Protein AF-W1YHW2-F1 (afdb_monomer)

pLDDT: mean 75.7, std 11.52, range [45.5, 88.38]

Mean predicted aligned error: 9.24 Å

Solvent-accessible surface area (backbone atoms only — not comparable to full-atom values): 4391 Å² total; per-residue (Å²): 136,83,84,75,73,70,91,73,86,76,66,90,47,71,69,50,48,51,47,54,54,32,62,78,39,44,87,40,73,90,37,41,66,61,50,49,54,49,31,48,75,68,69,43,51,86,34,49,25,90,52,91,82,26,68,36,66,55,80,49,74,65,58,52,51,55,65,70,72,110

Sequence (70 aa):
IGYKSEDVFVPKGDKQRRLHKALLRYHDPANWPLIRQALEAMGKKHLIGSRRDCLVPAPTIEEMREARRL

Radius of gyration: 14.54 Å; Cα contacts (8 Å, |Δi|>4): 50; chains: 1; bounding box: 46×30×22 Å

Nearest PDB structures (foldseek):
  2m3a-assembly1_A  TM=3.035E-01  e=2.988E+00  Caenorhabditis elegans
  3mx2-assembly4_C  TM=2.957E-01  e=5.462E+00  Lassa virus Josiah
  2dam-assembly1_A  TM=2.926E-01  e=7.636E+00  Homo sapiens

InterPro domains:
  IPR022946 Uncharacterised protein family UPF0313 [PTHR32331] (3-57)
  IPR024560 UPF0313, C-terminal [PF11842] (4-58)

Structure (mmCIF, N/CA/C/O backbone):
data_AF-W1YHW2-F1
#
_entry.id   AF-W1YHW2-F1
#
loop_
_atom_site.group_PDB
_atom_site.id
_atom_site.type_symbol
_atom_site.label_atom_id
_atom_site.label_alt_id
_atom_site.label_comp_id
_atom_site.l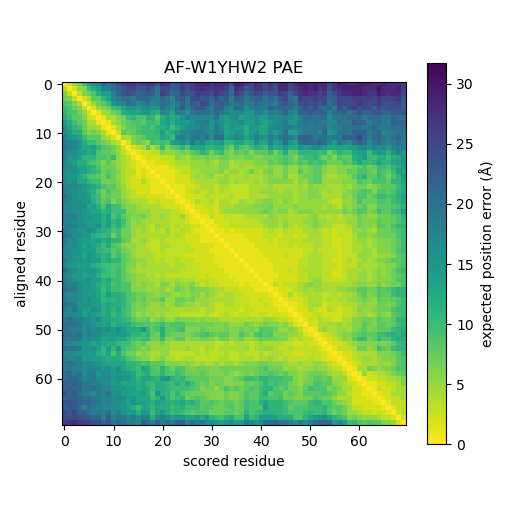abel_asym_id
_atom_site.label_entity_id
_atom_site.label_seq_id
_atom_site.pdbx_PDB_ins_code
_atom_site.Cartn_x
_atom_site.Cartn_y
_atom_site.Cartn_z
_atom_site.occupancy
_atom_site.B_iso_or_equiv
_atom_site.auth_seq_id
_atom_site.auth_comp_id
_atom_site.auth_asym_id
_atom_site.auth_atom_id
_atom_site.pdbx_PDB_model_num
ATOM 1 N N . ILE A 1 1 ? -30.274 16.980 2.974 1.00 52.16 1 ILE A N 1
ATOM 2 C CA . ILE A 1 1 ? -28.912 16.519 2.611 1.00 52.16 1 ILE A CA 1
ATOM 3 C C . ILE A 1 1 ? -28.076 16.571 3.883 1.00 52.16 1 ILE A C 1
ATOM 5 O O . ILE A 1 1 ? -27.843 17.655 4.395 1.00 52.16 1 ILE A O 1
ATOM 9 N N . GLY A 1 2 ? -27.796 15.417 4.492 1.00 45.50 2 GLY A N 1
ATOM 10 C CA . GLY A 1 2 ? -27.127 15.336 5.792 1.00 45.50 2 GLY A CA 1
ATOM 11 C C . GLY A 1 2 ? -25.616 15.242 5.620 1.00 45.50 2 GLY A C 1
ATOM 12 O O . GLY A 1 2 ? -25.109 14.176 5.300 1.00 45.50 2 GLY A O 1
ATOM 13 N N . TYR A 1 3 ? -24.905 16.342 5.849 1.00 53.22 3 TYR A N 1
ATOM 14 C CA . TYR A 1 3 ? -23.441 16.437 5.780 1.00 53.22 3 TYR A CA 1
ATOM 15 C C . TYR A 1 3 ? -22.760 15.862 7.034 1.00 53.22 3 TYR A C 1
ATOM 17 O O . TYR A 1 3 ? -21.846 16.471 7.586 1.00 53.22 3 TYR A O 1
ATOM 25 N N . LYS A 1 4 ? -23.219 14.713 7.545 1.00 54.53 4 LYS A N 1
ATOM 26 C CA . LYS A 1 4 ? -22.456 13.989 8.568 1.00 54.53 4 LYS A CA 1
ATOM 27 C C . LYS A 1 4 ? -21.356 13.219 7.853 1.00 54.53 4 LYS A C 1
ATOM 29 O O . LYS A 1 4 ? -21.484 12.024 7.622 1.00 54.53 4 LYS A O 1
ATOM 34 N N . SER A 1 5 ? -20.311 13.938 7.455 1.00 60.25 5 SER A N 1
ATOM 35 C CA . SER A 1 5 ? -19.045 13.313 7.103 1.00 60.25 5 SER A CA 1
ATOM 36 C C . SER A 1 5 ? -18.610 12.503 8.321 1.00 60.25 5 SER A C 1
ATOM 38 O O . SER A 1 5 ? -18.469 13.051 9.414 1.00 60.25 5 SER A O 1
ATOM 40 N N . GLU A 1 6 ? -18.510 11.192 8.150 1.00 58.69 6 GLU A N 1
ATOM 41 C CA . GLU A 1 6 ? -17.893 10.285 9.112 1.00 58.69 6 GLU A CA 1
ATOM 42 C C . GLU A 1 6 ? -16.532 10.832 9.572 1.00 58.69 6 GLU A C 1
ATOM 44 O O . GLU A 1 6 ? -15.855 11.521 8.808 1.00 58.69 6 GLU A O 1
ATOM 49 N N . ASP A 1 7 ? -16.156 10.585 10.833 1.00 49.03 7 ASP A N 1
ATOM 50 C CA . ASP A 1 7 ? -14.876 11.045 11.384 1.00 49.03 7 ASP A CA 1
ATOM 51 C C . ASP A 1 7 ? -13.736 10.348 10.629 1.00 49.03 7 ASP A C 1
ATOM 53 O O . ASP A 1 7 ? -13.365 9.204 10.902 1.00 49.03 7 ASP A O 1
ATOM 57 N N . VAL A 1 8 ? -13.246 11.008 9.580 1.00 58.56 8 VAL A N 1
ATOM 58 C CA . VAL A 1 8 ? -12.172 10.477 8.752 1.00 58.56 8 VAL A CA 1
ATOM 59 C C . VAL A 1 8 ? -10.883 10.676 9.528 1.00 58.56 8 VAL A C 1
ATOM 61 O O . VAL A 1 8 ? -10.404 11.801 9.676 1.00 58.56 8 VAL A O 1
ATOM 64 N N . PHE A 1 9 ? -10.300 9.577 10.003 1.00 54.41 9 PHE A N 1
ATOM 65 C CA . PHE A 1 9 ? -9.017 9.600 10.692 1.00 54.41 9 PHE A CA 1
ATOM 66 C C . PHE A 1 9 ? -7.956 10.304 9.827 1.00 54.41 9 PHE A C 1
ATOM 68 O O . PHE A 1 9 ? -7.504 9.776 8.806 1.00 54.41 9 PHE A O 1
ATOM 75 N N . VAL A 1 10 ? -7.555 11.513 10.237 1.00 56.12 10 VAL A N 1
ATOM 76 C CA . VAL A 1 10 ? -6.491 12.275 9.576 1.00 56.12 10 VAL A CA 1
ATOM 77 C C . VAL A 1 10 ? -5.151 11.812 10.144 1.00 56.12 10 VAL A C 1
ATOM 79 O O . VAL A 1 10 ? -4.841 12.090 11.308 1.00 56.12 10 VAL A O 1
ATOM 82 N N . PRO A 1 11 ? -4.320 11.121 9.351 1.00 56.19 11 PRO A N 1
ATOM 83 C CA . PRO A 1 11 ? -3.056 10.618 9.843 1.00 56.19 11 PRO A CA 1
ATOM 84 C C . PRO A 1 11 ? -2.091 11.756 10.161 1.00 56.19 11 PRO A C 1
ATOM 86 O O . PRO A 1 11 ? -1.703 12.531 9.283 1.00 56.19 11 PRO A O 1
ATOM 89 N N . LYS A 1 12 ? -1.665 11.826 11.422 1.00 56.97 12 LYS A N 1
ATOM 90 C CA . LYS A 1 12 ? -0.696 12.823 11.900 1.00 56.97 12 LYS A CA 1
ATOM 91 C C . LYS A 1 12 ? 0.759 12.458 11.559 1.00 56.97 12 LYS A C 1
ATOM 93 O O . LYS A 1 12 ? 1.626 13.319 11.642 1.00 56.97 12 LYS A O 1
ATOM 98 N N . GLY A 1 13 ? 1.028 11.209 11.155 1.00 67.44 13 GLY A N 1
ATOM 99 C CA . GLY A 1 13 ? 2.369 10.710 10.818 1.00 67.44 13 GLY A CA 1
ATOM 100 C C . GLY A 1 13 ? 2.711 10.756 9.322 1.00 67.44 13 GLY A C 1
ATOM 101 O O . GLY A 1 13 ? 1.860 10.516 8.459 1.00 67.44 13 GLY A O 1
ATOM 102 N N . ASP A 1 14 ? 3.986 10.990 9.004 1.00 68.88 14 ASP A N 1
ATOM 103 C CA . ASP A 1 14 ? 4.540 10.984 7.642 1.00 68.88 14 ASP A CA 1
ATOM 104 C C . ASP A 1 14 ? 4.308 9.639 6.930 1.00 68.88 14 ASP A C 1
ATOM 106 O O . ASP A 1 14 ? 3.896 9.616 5.767 1.00 68.88 14 ASP A O 1
ATOM 110 N N . LYS A 1 15 ? 4.467 8.519 7.648 1.00 69.44 15 LYS A N 1
ATOM 111 C CA . LYS A 1 15 ? 4.264 7.159 7.126 1.00 69.44 15 LYS A CA 1
ATOM 112 C C . LYS A 1 15 ? 2.835 6.930 6.643 1.00 69.44 15 LYS A C 1
ATOM 114 O O . LYS A 1 15 ? 2.628 6.405 5.552 1.00 69.44 15 LYS A O 1
ATOM 119 N N . GLN A 1 16 ? 1.845 7.369 7.417 1.00 73.12 16 GLN A N 1
ATOM 120 C CA . GLN A 1 16 ? 0.440 7.208 7.055 1.00 73.12 16 GLN A CA 1
ATOM 121 C C . GLN A 1 16 ? 0.015 8.173 5.934 1.00 73.12 16 GLN A C 1
ATOM 123 O O . GLN A 1 16 ? -0.729 7.769 5.046 1.00 73.12 16 GLN A O 1
ATOM 128 N N . ARG A 1 17 ? 0.529 9.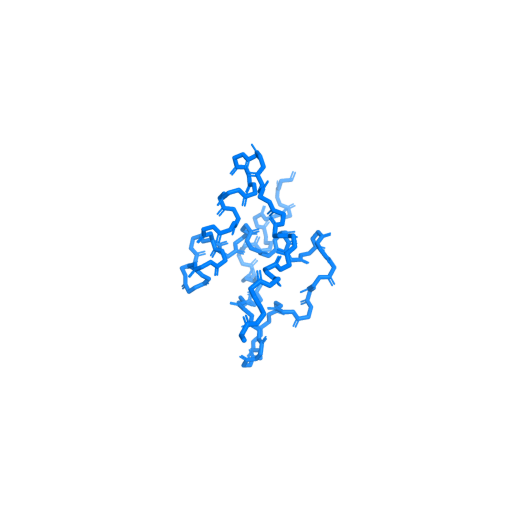415 5.890 1.00 79.12 17 ARG A N 1
ATOM 129 C CA . ARG A 1 17 ? 0.292 10.316 4.739 1.00 79.12 17 ARG A CA 1
ATOM 130 C C . ARG A 1 17 ? 0.895 9.757 3.450 1.00 79.12 17 ARG A C 1
ATOM 132 O O . ARG A 1 17 ? 0.256 9.826 2.399 1.00 79.12 17 ARG A O 1
ATOM 139 N N . ARG A 1 18 ? 2.104 9.185 3.520 1.00 77.62 18 ARG A N 1
ATOM 140 C CA . ARG A 1 18 ? 2.734 8.481 2.390 1.00 77.62 18 ARG A CA 1
ATOM 141 C C . ARG A 1 18 ? 1.889 7.294 1.951 1.00 77.62 18 ARG A C 1
ATOM 143 O O . ARG A 1 18 ? 1.640 7.167 0.760 1.00 77.62 18 ARG A O 1
ATOM 150 N N . LEU A 1 19 ? 1.386 6.501 2.895 1.00 80.19 19 LEU A N 1
ATOM 151 C CA . LEU A 1 19 ? 0.478 5.398 2.603 1.00 80.19 19 LEU A CA 1
ATOM 152 C C . LEU A 1 19 ? -0.820 5.873 1.936 1.00 80.19 19 LEU A C 1
ATOM 154 O O . LEU A 1 19 ? -1.224 5.298 0.936 1.00 80.19 19 LEU A O 1
ATOM 158 N N . HIS A 1 20 ? -1.456 6.938 2.428 1.00 81.38 20 HIS A N 1
ATOM 159 C CA . HIS A 1 20 ? -2.677 7.476 1.818 1.00 81.38 20 HIS A CA 1
ATOM 160 C C . HIS A 1 20 ? -2.433 7.920 0.371 1.00 81.38 20 HIS A C 1
ATOM 162 O O . HIS A 1 20 ? -3.210 7.590 -0.523 1.00 81.38 20 HIS A O 1
ATOM 168 N N . LYS A 1 21 ? -1.317 8.613 0.110 1.00 82.88 21 LYS A N 1
ATOM 169 C CA . LYS A 1 21 ? -0.922 8.974 -1.260 1.00 82.88 21 LYS A CA 1
ATOM 170 C C . LYS A 1 21 ? -0.586 7.750 -2.114 1.00 82.88 21 LYS A C 1
ATOM 172 O O 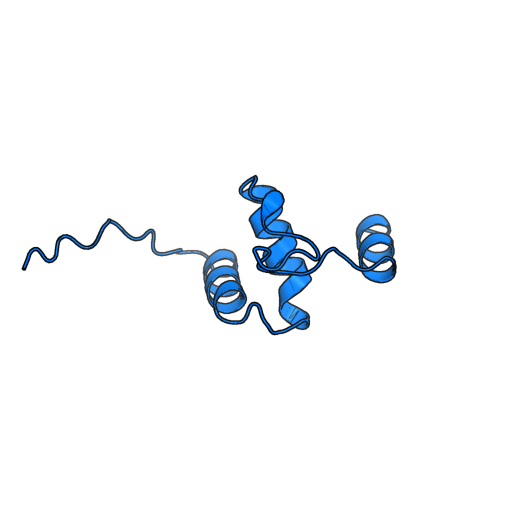. LYS A 1 21 ? -0.904 7.755 -3.298 1.00 82.88 21 LYS A O 1
ATOM 177 N N . ALA A 1 22 ? 0.042 6.731 -1.532 1.00 83.00 22 ALA A N 1
ATOM 178 C CA . ALA A 1 22 ? 0.350 5.472 -2.200 1.00 83.00 22 ALA A CA 1
ATOM 179 C C . ALA A 1 22 ? -0.931 4.716 -2.582 1.00 83.00 22 ALA A C 1
ATOM 181 O O . ALA A 1 22 ? -1.034 4.254 -3.708 1.00 83.00 22 ALA A O 1
ATOM 182 N N . LEU A 1 23 ? -1.943 4.675 -1.709 1.00 81.50 23 LEU A N 1
ATOM 183 C CA . LEU A 1 23 ? -3.249 4.073 -1.999 1.00 81.50 23 LEU A CA 1
ATOM 184 C C . LEU A 1 23 ? -3.972 4.782 -3.152 1.00 81.50 23 LEU A C 1
ATOM 186 O O . LEU A 1 23 ? -4.508 4.118 -4.032 1.00 81.50 23 LEU A O 1
ATOM 190 N N . LEU A 1 24 ? -3.931 6.118 -3.205 1.00 85.12 24 LEU A N 1
ATOM 191 C CA . LEU A 1 24 ? -4.457 6.873 -4.354 1.00 85.12 24 LEU A CA 1
ATOM 192 C C . LEU A 1 24 ? -3.701 6.567 -5.655 1.00 85.12 24 LEU A C 1
ATOM 194 O O . LEU A 1 24 ? -4.254 6.689 -6.743 1.00 85.12 24 LEU A O 1
ATOM 198 N N . ARG A 1 25 ? -2.429 6.183 -5.543 1.00 86.19 25 ARG A N 1
ATOM 199 C CA . ARG A 1 25 ? -1.538 5.842 -6.654 1.00 86.19 25 ARG A CA 1
ATOM 200 C C . ARG A 1 25 ? -1.225 4.348 -6.674 1.00 86.19 25 ARG A C 1
ATOM 202 O O . ARG A 1 25 ? -0.090 3.971 -6.949 1.00 86.19 25 ARG A O 1
ATOM 209 N N . TYR A 1 26 ? -2.214 3.501 -6.385 1.00 81.75 26 TYR A N 1
ATOM 210 C CA . TYR A 1 26 ? -1.999 2.052 -6.310 1.00 81.75 26 TYR A CA 1
ATOM 211 C C . TYR A 1 26 ? -1.506 1.447 -7.635 1.00 81.75 26 TYR A C 1
ATOM 213 O O . TYR A 1 26 ? -0.863 0.402 -7.634 1.00 81.75 26 TYR A O 1
ATOM 221 N N . HIS A 1 27 ? -1.767 2.118 -8.761 1.00 82.75 27 HIS A N 1
ATOM 222 C CA . HIS A 1 27 ? -1.266 1.738 -10.083 1.00 82.75 27 HIS A CA 1
ATOM 223 C C . HIS A 1 27 ? 0.262 1.838 -10.225 1.00 82.75 27 HIS A C 1
ATOM 225 O O . HIS A 1 27 ? 0.822 1.221 -11.125 1.00 82.75 27 HIS A O 1
ATOM 231 N N . ASP A 1 28 ? 0.933 2.624 -9.379 1.00 85.75 28 ASP A N 1
ATOM 232 C CA . ASP A 1 28 ? 2.375 2.847 -9.456 1.00 85.75 28 ASP A CA 1
ATOM 233 C C . ASP A 1 28 ? 3.138 1.698 -8.764 1.00 85.75 28 ASP A C 1
ATOM 235 O O . ASP A 1 28 ? 2.995 1.519 -7.545 1.00 85.75 28 ASP A O 1
ATOM 239 N N . PRO A 1 29 ? 3.971 0.937 -9.502 1.00 83.12 29 PRO A N 1
ATOM 240 C CA . PRO A 1 29 ? 4.692 -0.208 -8.957 1.00 83.12 29 PRO A CA 1
ATOM 241 C C . PRO A 1 29 ? 5.682 0.160 -7.849 1.00 83.12 29 PRO A C 1
ATOM 243 O O . PRO A 1 29 ? 5.905 -0.650 -6.949 1.00 83.12 29 PRO A O 1
ATOM 246 N N . ALA A 1 30 ? 6.211 1.389 -7.830 1.00 84.12 30 ALA A N 1
ATOM 247 C CA . ALA A 1 30 ? 7.120 1.839 -6.774 1.00 84.12 30 ALA A CA 1
ATOM 248 C C . ALA A 1 30 ? 6.440 1.887 -5.392 1.00 84.12 30 ALA A C 1
ATOM 250 O O . ALA A 1 30 ? 7.104 1.810 -4.358 1.00 84.12 30 ALA A O 1
ATOM 251 N N . ASN A 1 31 ? 5.107 1.992 -5.359 1.00 85.25 31 ASN A N 1
ATOM 252 C CA . ASN A 1 31 ? 4.329 2.060 -4.126 1.00 85.25 31 ASN A CA 1
ATOM 253 C C . ASN A 1 31 ? 3.818 0.689 -3.655 1.00 85.25 31 ASN A C 1
ATOM 255 O O . ASN A 1 31 ? 3.377 0.572 -2.508 1.00 85.25 31 ASN A O 1
ATOM 259 N N . TRP A 1 32 ? 3.881 -0.356 -4.489 1.00 86.62 32 TRP A N 1
ATOM 2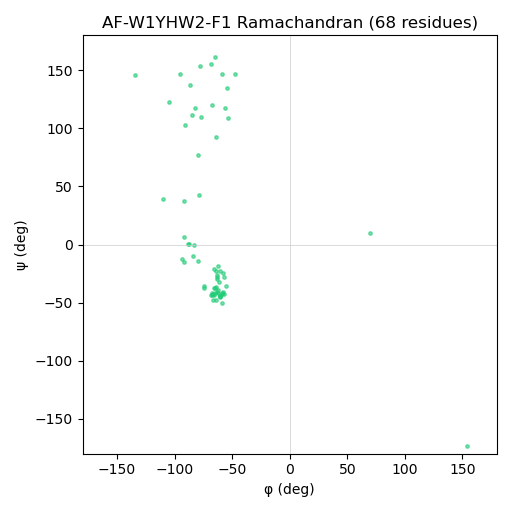60 C CA . TRP A 1 32 ? 3.340 -1.678 -4.158 1.00 86.62 32 TRP A CA 1
ATOM 261 C C . TRP A 1 32 ? 3.922 -2.298 -2.884 1.00 86.62 32 TRP A C 1
ATOM 263 O O . TRP A 1 32 ? 3.120 -2.800 -2.093 1.00 86.62 32 TRP A O 1
ATOM 273 N N . PRO A 1 33 ? 5.242 -2.242 -2.605 1.00 84.75 33 PRO A N 1
ATOM 274 C CA . PRO A 1 33 ? 5.787 -2.788 -1.360 1.00 84.75 33 PRO A CA 1
ATOM 275 C C . PRO A 1 33 ? 5.179 -2.129 -0.116 1.00 84.75 33 PRO A C 1
ATOM 277 O O . PRO A 1 33 ? 4.796 -2.813 0.833 1.00 84.75 33 PRO A O 1
ATOM 280 N N . LEU A 1 34 ? 5.023 -0.800 -0.143 1.00 83.56 34 LEU A N 1
ATOM 281 C CA . LEU A 1 34 ? 4.461 -0.028 0.966 1.00 83.56 34 LEU A CA 1
ATOM 282 C C . LEU A 1 34 ? 2.975 -0.340 1.176 1.00 83.56 34 LEU A C 1
ATOM 284 O O . LEU A 1 34 ? 2.527 -0.514 2.309 1.00 83.56 34 LEU A O 1
ATOM 288 N N . ILE A 1 35 ? 2.210 -0.427 0.085 1.00 84.75 35 ILE A N 1
ATOM 289 C CA . ILE A 1 35 ? 0.781 -0.750 0.132 1.00 84.75 35 ILE A CA 1
ATOM 290 C C . ILE A 1 35 ? 0.580 -2.181 0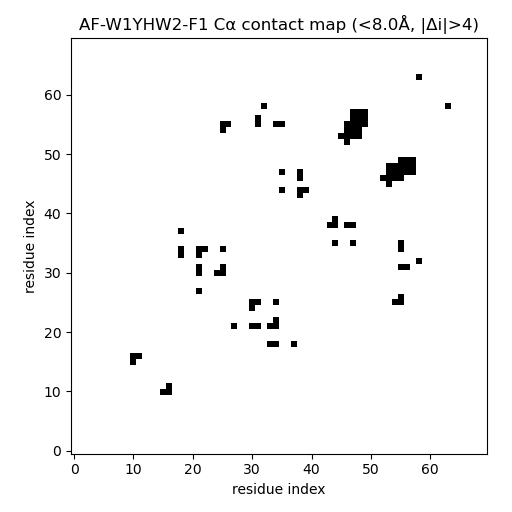.634 1.00 84.75 35 ILE A C 1
ATOM 292 O O . ILE A 1 35 ? -0.265 -2.398 1.497 1.00 84.75 35 ILE A O 1
ATOM 296 N N . ARG A 1 36 ? 1.375 -3.150 0.161 1.00 85.56 36 ARG A N 1
ATOM 297 C CA . ARG A 1 36 ? 1.321 -4.547 0.619 1.00 85.56 36 ARG A CA 1
ATOM 298 C C . ARG A 1 36 ? 1.574 -4.656 2.117 1.00 85.56 36 ARG A C 1
ATOM 300 O O . ARG A 1 36 ? 0.749 -5.243 2.808 1.00 85.56 36 ARG A O 1
ATOM 307 N N . GLN A 1 37 ? 2.644 -4.037 2.621 1.00 83.94 37 GLN A N 1
ATOM 308 C CA . GLN A 1 37 ? 2.945 -4.028 4.058 1.00 83.94 37 GLN A CA 1
ATOM 309 C C . GLN A 1 37 ? 1.811 -3.407 4.879 1.00 83.94 37 GLN A C 1
ATOM 311 O O . GLN A 1 37 ? 1.440 -3.933 5.925 1.00 83.94 37 GLN A O 1
ATOM 316 N N . ALA A 1 38 ? 1.220 -2.312 4.401 1.00 84.75 38 ALA A N 1
ATOM 317 C CA . ALA A 1 38 ? 0.103 -1.679 5.088 1.00 84.75 38 ALA A CA 1
ATOM 318 C C . ALA A 1 38 ? -1.173 -2.530 5.070 1.00 84.75 38 ALA A C 1
ATOM 320 O O . ALA A 1 38 ? -1.829 -2.669 6.099 1.00 84.75 38 ALA A O 1
ATOM 321 N N . LEU A 1 39 ? -1.516 -3.128 3.928 1.00 85.50 39 LEU A N 1
ATOM 322 C CA . LEU A 1 39 ? -2.648 -4.046 3.807 1.00 85.50 39 LEU A CA 1
ATOM 323 C C . LEU A 1 39 ? -2.451 -5.284 4.687 1.00 85.50 39 LEU A C 1
ATOM 325 O O . LEU A 1 39 ? -3.399 -5.734 5.324 1.00 85.50 39 LEU A O 1
ATOM 329 N N . GLU A 1 40 ? -1.229 -5.809 4.765 1.00 85.00 40 GLU A N 1
ATOM 330 C CA . GLU A 1 40 ? -0.855 -6.910 5.650 1.00 85.00 40 GLU A CA 1
ATOM 331 C C . GLU A 1 40 ? -0.987 -6.528 7.129 1.00 85.00 40 GLU A C 1
ATOM 333 O O . GLU A 1 40 ? -1.647 -7.255 7.871 1.00 85.00 40 GLU A O 1
ATOM 338 N N . ALA A 1 41 ? -0.471 -5.366 7.538 1.00 83.31 41 ALA A N 1
ATOM 339 C CA . ALA A 1 41 ? -0.620 -4.843 8.897 1.00 83.31 41 ALA A CA 1
ATOM 340 C C . ALA A 1 41 ? -2.090 -4.588 9.280 1.00 83.31 41 ALA A C 1
ATOM 342 O O . ALA A 1 41 ? -2.473 -4.757 10.433 1.00 83.31 41 ALA A O 1
ATOM 343 N N . MET A 1 42 ? -2.931 -4.219 8.310 1.00 80.88 42 MET A N 1
ATOM 344 C CA . MET A 1 42 ? -4.376 -4.035 8.486 1.00 80.88 42 MET A CA 1
ATOM 345 C C . MET A 1 42 ? -5.181 -5.346 8.397 1.00 80.88 42 MET A C 1
ATOM 347 O O . MET A 1 42 ? -6.409 -5.308 8.472 1.00 80.88 42 MET A O 1
ATOM 351 N N . GLY A 1 43 ? -4.538 -6.499 8.171 1.00 82.94 43 GLY A N 1
ATOM 352 C CA . GLY A 1 43 ? -5.216 -7.789 7.984 1.00 82.94 43 GLY A CA 1
ATOM 353 C C . GLY A 1 43 ? -5.995 -7.918 6.665 1.00 82.94 43 GLY A C 1
ATOM 354 O O . GLY A 1 43 ? -6.729 -8.882 6.454 1.00 82.94 43 GLY A O 1
ATOM 355 N N . LYS A 1 44 ? -5.833 -6.978 5.728 1.00 85.19 44 LYS A N 1
ATOM 356 C CA . LYS A 1 44 ? -6.516 -6.925 4.425 1.00 85.19 44 LYS A CA 1
ATOM 357 C C . LYS A 1 44 ? -5.737 -7.627 3.306 1.00 85.19 44 LYS A C 1
ATOM 359 O O . LYS A 1 44 ? -5.764 -7.201 2.154 1.00 85.19 44 LYS A O 1
ATOM 364 N N . LYS A 1 45 ? -5.085 -8.751 3.616 1.00 83.94 45 LYS A N 1
ATOM 365 C CA . LYS A 1 45 ? -4.310 -9.549 2.642 1.00 83.94 45 LYS A CA 1
ATOM 366 C C . LYS A 1 45 ? -5.133 -10.025 1.440 1.00 83.94 45 LYS A C 1
ATOM 368 O O . LYS A 1 45 ? -4.578 -10.239 0.372 1.00 83.94 45 LYS A O 1
ATOM 373 N N . HIS A 1 46 ? -6.455 -10.144 1.587 1.00 83.62 46 HIS A N 1
ATOM 374 C CA . HIS A 1 46 ? -7.365 -10.527 0.502 1.00 83.62 46 HIS A CA 1
ATOM 375 C C . HIS A 1 46 ? -7.387 -9.536 -0.679 1.00 83.62 46 HIS A C 1
ATOM 377 O O . HIS A 1 46 ? -7.817 -9.919 -1.768 1.00 83.62 46 HIS A O 1
ATOM 383 N N . LEU A 1 47 ? -6.915 -8.297 -0.473 1.00 85.75 47 LEU A N 1
ATOM 384 C CA . LEU A 1 47 ? -6.779 -7.253 -1.498 1.00 85.75 47 LEU A CA 1
ATOM 385 C C . LEU A 1 47 ? -5.429 -7.298 -2.234 1.00 85.75 47 LEU A C 1
ATOM 387 O O . LEU A 1 47 ? -5.193 -6.467 -3.108 1.00 85.75 47 LEU A O 1
ATOM 391 N N . ILE A 1 48 ? -4.549 -8.243 -1.894 1.00 88.38 48 ILE A N 1
ATOM 392 C CA . ILE A 1 48 ? -3.262 -8.471 -2.556 1.00 88.38 48 ILE A CA 1
ATOM 393 C C . ILE A 1 48 ? -3.398 -9.730 -3.419 1.00 88.38 48 ILE A C 1
ATOM 395 O O . ILE A 1 48 ? -3.723 -10.799 -2.902 1.00 88.38 48 ILE A O 1
ATOM 399 N N . GLY A 1 49 ? -3.151 -9.633 -4.725 1.00 85.94 49 GLY A N 1
ATOM 400 C CA . GLY A 1 49 ? -3.232 -10.788 -5.622 1.00 85.94 49 GLY A CA 1
ATOM 401 C C . GLY A 1 49 ? -3.540 -10.441 -7.075 1.00 85.94 49 GLY A C 1
ATOM 402 O O . GLY A 1 49 ? -3.580 -9.281 -7.461 1.00 85.94 49 GLY A O 1
ATOM 403 N N . SER A 1 50 ? -3.764 -11.472 -7.889 1.00 79.75 50 SER A N 1
ATOM 404 C CA . SER A 1 50 ? -4.032 -11.337 -9.332 1.00 79.75 50 SER A CA 1
ATOM 405 C C . SER A 1 50 ? -5.521 -11.236 -9.686 1.00 79.75 50 SER A C 1
ATOM 407 O O . SER A 1 50 ? -5.875 -11.286 -10.862 1.00 79.75 50 SER A O 1
ATOM 409 N N . ARG A 1 51 ? -6.418 -11.147 -8.692 1.00 81.19 51 ARG A N 1
ATOM 410 C CA . ARG A 1 51 ? -7.860 -11.008 -8.946 1.00 81.19 51 ARG A CA 1
ATOM 411 C C . ARG A 1 51 ? -8.194 -9.568 -9.325 1.00 81.19 51 ARG A C 1
ATOM 413 O O . ARG A 1 51 ? -7.528 -8.640 -8.883 1.00 81.19 51 ARG A O 1
ATOM 420 N N . ARG A 1 52 ? -9.279 -9.391 -10.084 1.00 75.56 52 ARG A N 1
ATOM 421 C CA . ARG A 1 52 ? -9.813 -8.065 -10.446 1.00 75.56 52 ARG A CA 1
ATOM 422 C C . ARG A 1 52 ? -10.152 -7.190 -9.235 1.00 75.56 52 ARG A C 1
ATOM 424 O O . ARG A 1 52 ? -10.062 -5.976 -9.341 1.00 75.56 52 ARG A O 1
ATOM 431 N N . ASP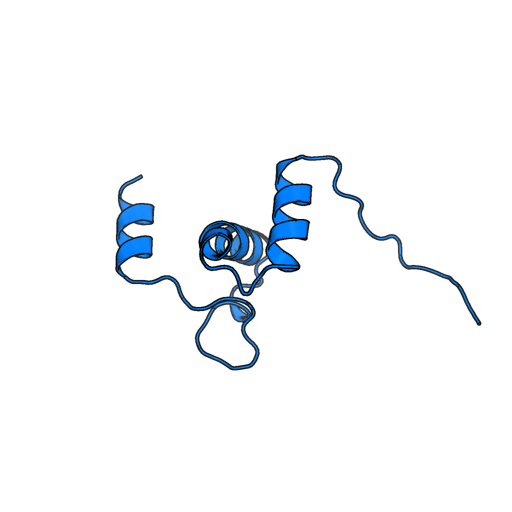 A 1 53 ? -10.490 -7.811 -8.107 1.00 80.94 53 ASP A N 1
ATOM 432 C CA . ASP A 1 53 ? -10.865 -7.114 -6.869 1.00 80.94 53 ASP A CA 1
ATOM 433 C C . ASP A 1 53 ? -9.653 -6.778 -5.975 1.00 80.94 53 ASP A C 1
ATOM 435 O O . ASP A 1 53 ? -9.810 -6.243 -4.876 1.00 80.94 53 ASP A O 1
ATOM 439 N N . CYS A 1 54 ? -8.434 -7.128 -6.402 1.00 85.44 54 CYS A N 1
ATOM 440 C CA . CYS A 1 54 ? -7.209 -6.819 -5.672 1.00 85.44 54 CYS A CA 1
ATOM 441 C C . CYS A 1 54 ? -6.691 -5.421 -6.047 1.00 85.44 54 CYS A C 1
ATOM 443 O O . CYS A 1 54 ? -6.649 -5.048 -7.215 1.00 85.44 54 CYS A O 1
ATOM 445 N N . LEU A 1 55 ? -6.258 -4.658 -5.040 1.00 84.25 55 LEU A N 1
ATOM 446 C CA . LEU A 1 55 ? -5.676 -3.319 -5.203 1.00 84.25 55 LEU A CA 1
ATOM 447 C C . LEU A 1 55 ? -4.252 -3.375 -5.747 1.00 84.25 55 LEU A C 1
ATOM 449 O O . LEU A 1 55 ? -3.841 -2.509 -6.506 1.00 84.25 55 LEU A O 1
ATOM 453 N N . VAL A 1 56 ? -3.475 -4.366 -5.319 1.00 86.75 56 VAL A N 1
ATOM 454 C CA . VAL A 1 56 ? -2.076 -4.523 -5.720 1.00 86.75 56 VAL A CA 1
ATOM 455 C C . VAL A 1 56 ? -1.805 -5.976 -6.087 1.00 86.75 56 VAL A C 1
ATOM 457 O O . VAL A 1 56 ? -2.390 -6.879 -5.475 1.00 86.75 56 VAL A O 1
ATOM 460 N N . PRO A 1 57 ? -0.923 -6.227 -7.066 1.00 86.31 57 PRO A N 1
ATOM 461 C CA . PRO A 1 57 ? -0.561 -7.583 -7.439 1.00 86.31 57 PRO A CA 1
ATOM 462 C C . PRO A 1 57 ? 0.164 -8.302 -6.298 1.00 86.31 57 PRO A C 1
ATOM 464 O O . PRO A 1 57 ? 0.689 -7.689 -5.361 1.00 86.31 57 PRO A O 1
ATOM 467 N N . ALA A 1 58 ? 0.192 -9.633 -6.392 1.00 83.06 58 ALA A N 1
ATOM 468 C CA . ALA A 1 58 ? 1.015 -10.442 -5.506 1.00 83.06 58 ALA A CA 1
ATOM 469 C C . ALA A 1 58 ? 2.497 -10.037 -5.633 1.00 83.06 58 ALA A C 1
ATOM 471 O O . ALA A 1 58 ? 2.930 -9.650 -6.723 1.00 83.06 58 ALA A O 1
ATOM 472 N N . PRO A 1 59 ? 3.278 -10.121 -4.539 1.00 81.00 59 PRO A N 1
ATOM 473 C CA . PRO A 1 59 ? 4.711 -9.872 -4.594 1.00 81.00 59 PRO A CA 1
ATOM 474 C C . PRO A 1 59 ? 5.380 -10.753 -5.647 1.00 81.00 59 PRO A C 1
ATOM 476 O O . PRO A 1 59 ? 5.113 -11.953 -5.728 1.00 81.00 59 PRO A O 1
ATOM 479 N N . THR A 1 60 ? 6.259 -10.156 -6.448 1.00 81.75 60 THR A N 1
ATOM 480 C CA . THR A 1 60 ? 7.079 -10.927 -7.385 1.00 81.75 60 THR A CA 1
ATOM 481 C C . THR A 1 60 ? 8.092 -11.780 -6.617 1.00 81.75 60 THR A C 1
ATOM 483 O O . THR A 1 60 ? 8.471 -11.458 -5.489 1.00 81.75 60 THR A O 1
ATOM 486 N N . ILE A 1 61 ? 8.556 -12.877 -7.226 1.00 75.00 61 ILE A N 1
ATOM 487 C CA . ILE A 1 61 ? 9.562 -13.770 -6.620 1.00 75.00 61 ILE A CA 1
ATOM 488 C C . ILE A 1 61 ? 10.830 -12.994 -6.222 1.00 75.00 61 ILE A C 1
ATOM 490 O O . ILE A 1 61 ? 11.446 -13.299 -5.202 1.00 75.00 61 ILE A O 1
ATOM 494 N N . GLU A 1 62 ? 11.206 -11.988 -7.011 1.00 74.88 62 GLU A N 1
ATOM 495 C CA . GLU A 1 62 ? 12.364 -11.129 -6.760 1.00 74.88 62 GLU A CA 1
ATOM 496 C C . GLU A 1 62 ? 12.171 -10.264 -5.509 1.00 74.88 62 GLU A C 1
ATOM 498 O O . GLU A 1 62 ? 12.997 -10.305 -4.598 1.00 74.88 62 GLU A O 1
ATOM 503 N N . GLU A 1 63 ? 11.021 -9.601 -5.380 1.00 72.56 63 GLU A N 1
ATOM 504 C CA . GLU A 1 63 ? 10.686 -8.823 -4.181 1.00 72.56 63 GLU A CA 1
ATOM 505 C C . GLU A 1 63 ? 10.562 -9.697 -2.924 1.00 72.56 63 GLU A C 1
ATOM 507 O O . GLU A 1 63 ? 10.963 -9.282 -1.838 1.00 72.56 63 GLU A O 1
ATOM 512 N N . MET A 1 64 ? 10.034 -10.922 -3.045 1.00 71.12 64 MET A N 1
ATOM 513 C CA . MET A 1 64 ? 9.986 -11.871 -1.925 1.00 71.12 64 MET A CA 1
ATOM 514 C C . MET A 1 64 ? 11.386 -12.293 -1.472 1.00 71.12 64 MET A C 1
ATOM 516 O O . MET A 1 64 ? 11.614 -12.484 -0.277 1.00 71.12 64 MET A O 1
ATOM 520 N N . ARG A 1 65 ? 12.327 -12.456 -2.412 1.00 73.31 65 ARG A N 1
ATOM 521 C CA . ARG A 1 65 ? 13.728 -12.767 -2.097 1.00 73.31 65 ARG A CA 1
ATOM 522 C C . ARG A 1 65 ? 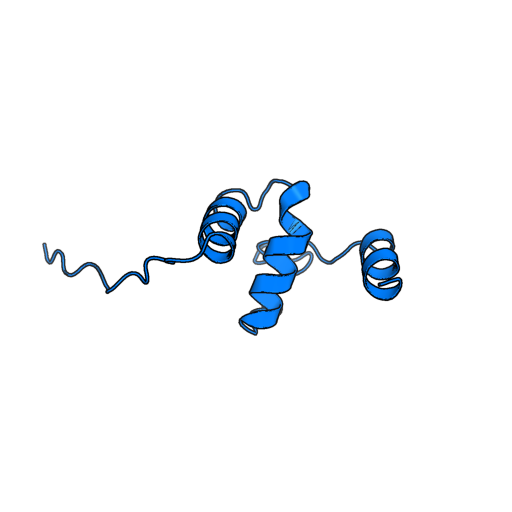14.412 -11.600 -1.403 1.00 73.31 65 ARG A C 1
ATOM 524 O O . ARG A 1 65 ? 15.134 -11.838 -0.441 1.00 73.31 65 ARG A O 1
ATOM 531 N N . GLU A 1 66 ? 14.167 -10.376 -1.854 1.00 71.44 66 GLU A N 1
ATOM 532 C CA . GLU A 1 66 ? 14.737 -9.174 -1.246 1.00 71.44 66 GLU A CA 1
ATOM 533 C C . GLU A 1 66 ? 14.196 -8.944 0.171 1.00 71.44 66 GLU A C 1
ATOM 535 O O . GLU A 1 66 ? 14.974 -8.727 1.097 1.00 71.44 66 GLU A O 1
ATOM 540 N N . ALA A 1 67 ? 12.890 -9.136 0.381 1.00 67.19 67 ALA A N 1
ATOM 541 C CA . ALA A 1 67 ? 12.270 -9.063 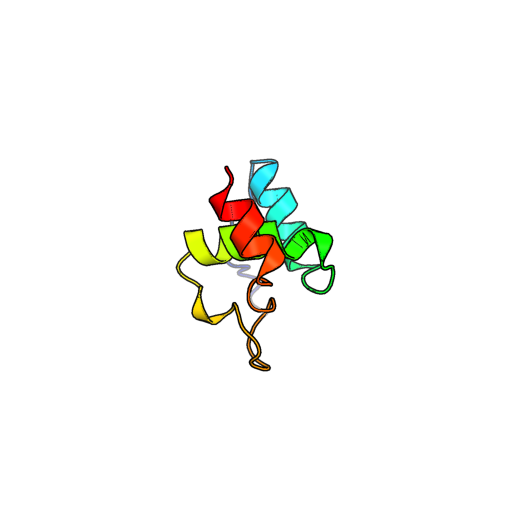1.704 1.00 67.19 67 ALA A CA 1
ATOM 542 C C . ALA A 1 67 ? 12.788 -10.12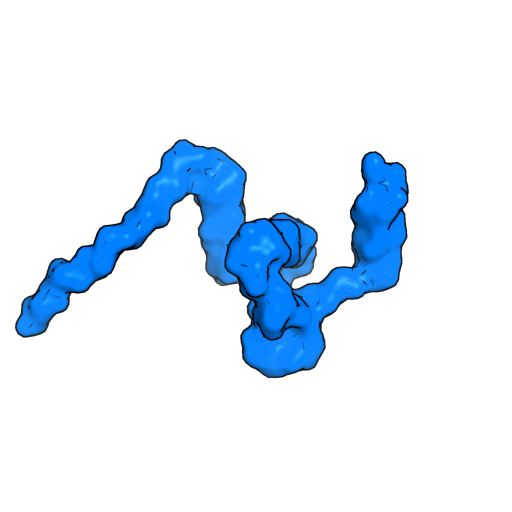8 2.686 1.00 67.19 67 ALA A C 1
ATOM 544 O O . ALA A 1 67 ? 12.809 -9.885 3.886 1.00 67.19 67 ALA A O 1
ATOM 545 N N . ARG A 1 68 ? 13.202 -11.304 2.194 1.00 67.38 68 ARG A N 1
ATOM 546 C CA . ARG A 1 68 ? 13.772 -12.392 3.011 1.00 67.38 68 ARG A CA 1
ATOM 547 C C . ARG A 1 68 ? 15.275 -12.226 3.274 1.00 67.38 68 ARG A C 1
ATOM 549 O O . ARG A 1 68 ? 15.846 -13.009 4.030 1.00 67.38 68 ARG A O 1
ATOM 556 N N . ARG A 1 69 ? 15.928 -11.278 2.594 1.00 65.56 69 ARG A N 1
ATOM 557 C CA . ARG A 1 69 ? 17.369 -11.010 2.708 1.00 65.56 69 ARG A CA 1
ATOM 558 C C . ARG A 1 69 ? 17.695 -9.950 3.771 1.00 65.56 69 ARG A C 1
ATOM 560 O O . ARG A 1 69 ? 18.860 -9.844 4.147 1.00 65.56 69 ARG A O 1
ATOM 567 N N . LEU A 1 70 ? 16.692 -9.193 4.218 1.00 55.59 70 LEU A N 1
ATOM 568 C CA . LEU A 1 70 ? 16.733 -8.278 5.367 1.00 55.59 70 LEU A CA 1
ATOM 569 C C . LEU A 1 70 ? 16.324 -9.008 6.651 1.00 55.59 70 LEU A C 1
ATOM 571 O O . LEU A 1 70 ? 16.876 -8.637 7.708 1.00 55.59 70 LEU A O 1
#

Secondary structure (DSSP, 8-state):
------------SHHHHHHHHHHHTTT-GGGHHHHHHHHHHTT-GGGBSSSTT-SBPPPPHHHHHHHTT-

Organism: NCBI:txid408170

Foldseek 3Di:
DDPPDDPDDDDPDPLVVLQVVLLVVLVDPVSQVSVCVVCVVVVNNVLEDDDPSHSHHHDDPVRVVVVVVD